Protein AF-A0AAT9UXU9-F1 (afdb_monomer_lite)

Sequence (93 aa):
ASSENEQYEFSLKNYRASVRGFMQVGSGATANIVSLPAALQPVSPGGRYTALLLGSTGFVNSHISVTDHIRVQDGTLPAGTQFVSLSGLEWDY

Radius of gyration: 12.68 Å; chains: 1; bounding box: 34×31×34 Å

Foldseek 3Di:
DPPPFDQKDWDDDPQKIAMFDKGFADPPRWQFGFFDDPVRFAPDWDDWDWKWFQFPVGIDIFIWTGGSGTGGPVRGDPPRTGMIGRHPDMHGD

Secondary structure (DSSP, 8-state):
---TTEEEEEEEETTEEEEEEEEE--TT--SEEEEPPGGGS-SSS-EEEEEEEEETTEEEEEEEEESSEEEETTSSPPTTEEEEE-TTEEEE-

pLDDT: mean 84.59, std 11.26, range [36.88, 92.38]

Structure (mmCIF, N/CA/C/O backbone):
data_AF-A0AAT9UXU9-F1
#
_entry.id   AF-A0AAT9UXU9-F1
#
loop_
_atom_site.group_PDB
_atom_site.id
_atom_site.type_symbol
_atom_site.label_atom_id
_atom_site.label_alt_id
_atom_site.label_comp_id
_atom_site.label_asym_id
_atom_site.label_entity_id
_atom_site.label_seq_id
_atom_site.pdbx_PDB_ins_code
_atom_site.Cartn_x
_atom_site.Cartn_y
_atom_site.Cartn_z
_atom_site.occupancy
_atom_site.B_iso_or_equiv
_atom_site.auth_seq_id
_atom_site.auth_comp_id
_atom_site.auth_asym_id
_atom_site.auth_atom_id
_atom_site.pdbx_PDB_model_num
ATOM 1 N N . ALA A 1 1 ? 10.261 20.868 3.452 1.00 36.88 1 ALA A N 1
ATOM 2 C CA . ALA A 1 1 ? 10.314 20.829 1.981 1.00 36.88 1 ALA A CA 1
ATOM 3 C C . ALA A 1 1 ? 9.070 20.088 1.530 1.00 36.88 1 ALA A C 1
ATOM 5 O O . ALA A 1 1 ? 8.897 18.955 1.953 1.00 36.88 1 ALA A O 1
ATOM 6 N N . SER A 1 2 ? 8.152 20.760 0.835 1.00 41.56 2 SER A N 1
ATOM 7 C CA . SER A 1 2 ? 6.955 20.123 0.282 1.00 41.56 2 SER A CA 1
ATOM 8 C C . SER A 1 2 ? 7.394 19.092 -0.754 1.00 41.56 2 SER A C 1
ATOM 10 O O . SER A 1 2 ? 8.127 19.424 -1.682 1.00 41.56 2 SER A O 1
ATOM 12 N N . SER A 1 3 ? 7.015 17.845 -0.526 1.00 47.28 3 SER A N 1
ATOM 13 C CA . SER A 1 3 ? 7.384 16.652 -1.274 1.00 47.28 3 SER A CA 1
ATOM 14 C C . SER A 1 3 ? 6.818 16.693 -2.697 1.00 47.28 3 SER A C 1
ATOM 16 O O . SER A 1 3 ? 5.694 16.278 -2.943 1.00 47.28 3 SER A O 1
ATOM 18 N N . GLU A 1 4 ? 7.612 17.149 -3.667 1.00 49.09 4 GLU A N 1
ATOM 19 C CA . GLU A 1 4 ? 7.241 17.163 -5.098 1.00 49.09 4 GLU A CA 1
ATOM 20 C C . GLU A 1 4 ? 6.973 15.757 -5.692 1.00 49.09 4 GLU A C 1
ATOM 22 O O . GLU A 1 4 ? 6.501 15.645 -6.820 1.00 49.09 4 GLU A O 1
ATOM 27 N N . ASN A 1 5 ? 7.206 14.684 -4.922 1.00 57.62 5 ASN A N 1
ATOM 28 C CA . ASN A 1 5 ? 7.059 13.286 -5.346 1.00 57.62 5 ASN A CA 1
ATOM 29 C C . ASN A 1 5 ? 5.819 12.563 -4.776 1.00 57.62 5 ASN A C 1
ATOM 31 O O . ASN A 1 5 ? 5.581 11.407 -5.133 1.00 57.62 5 ASN A O 1
ATOM 35 N N . GLU A 1 6 ? 5.037 13.207 -3.902 1.00 65.50 6 GLU A N 1
ATOM 36 C CA . GLU A 1 6 ? 3.893 12.590 -3.217 1.00 65.50 6 GLU A CA 1
ATOM 37 C C . GLU A 1 6 ? 2.579 13.136 -3.785 1.00 65.50 6 GLU A C 1
ATOM 39 O O . GLU A 1 6 ? 2.105 14.203 -3.401 1.00 65.50 6 GLU A O 1
ATOM 44 N N . GLN A 1 7 ? 1.982 12.398 -4.722 1.00 84.31 7 GLN A N 1
ATOM 45 C CA . GLN A 1 7 ? 0.674 12.725 -5.300 1.00 84.31 7 GLN A CA 1
ATOM 46 C C . GLN A 1 7 ? -0.378 11.730 -4.817 1.00 84.31 7 GLN A C 1
ATOM 48 O O . GLN A 1 7 ? -1.097 11.119 -5.612 1.00 84.31 7 GLN A O 1
ATOM 53 N N . TYR A 1 8 ? -0.432 11.530 -3.501 1.00 88.94 8 TYR A N 1
ATOM 54 C CA . TYR A 1 8 ? -1.416 10.669 -2.864 1.00 88.94 8 TYR A CA 1
ATOM 55 C C . TYR A 1 8 ? -2.045 11.327 -1.640 1.00 88.94 8 TYR A C 1
ATOM 57 O O . TYR A 1 8 ? -1.461 12.194 -0.995 1.00 88.94 8 TYR A O 1
ATOM 65 N N . GLU A 1 9 ? -3.247 10.874 -1.309 1.00 90.56 9 GLU A N 1
ATOM 66 C CA . GLU A 1 9 ? -4.022 11.355 -0.174 1.00 90.56 9 GLU A CA 1
ATOM 67 C C . GLU A 1 9 ? -4.597 10.168 0.598 1.00 90.56 9 GLU A C 1
ATOM 69 O O . GLU A 1 9 ? -5.136 9.227 0.005 1.00 90.56 9 GLU A O 1
ATOM 74 N N . PHE A 1 10 ? -4.491 10.229 1.926 1.00 90.50 10 PHE A N 1
ATOM 75 C CA . PHE A 1 10 ? -5.171 9.303 2.823 1.00 90.50 10 PHE A CA 1
ATOM 76 C C . PHE A 1 10 ? -6.547 9.841 3.198 1.00 90.50 10 PHE A C 1
ATOM 78 O O . PHE A 1 10 ? -6.721 11.026 3.466 1.00 90.50 10 PHE A O 1
ATOM 85 N N . SER A 1 11 ? -7.530 8.954 3.275 1.00 90.69 11 SER A N 1
ATOM 86 C CA . SER A 1 11 ? -8.883 9.282 3.712 1.00 90.69 11 SER A CA 1
ATOM 87 C C . SER A 1 11 ? -9.380 8.258 4.718 1.00 90.69 11 SER A C 1
ATOM 89 O O . SER A 1 11 ? -9.163 7.057 4.550 1.00 90.69 11 SER A O 1
ATOM 91 N N . LEU A 1 12 ? -10.085 8.745 5.738 1.00 90.31 12 LEU A N 1
ATOM 92 C CA . LEU A 1 12 ? -10.680 7.935 6.796 1.00 90.31 12 LEU A CA 1
ATOM 93 C C . LEU A 1 12 ? -12.194 8.083 6.779 1.00 90.31 12 LEU A C 1
ATOM 95 O O . LEU A 1 12 ? -12.722 9.195 6.841 1.00 90.31 12 LEU A O 1
ATOM 99 N N . LYS A 1 13 ? -12.903 6.958 6.725 1.00 90.69 13 LYS A N 1
ATOM 100 C CA . LYS A 1 13 ? -14.362 6.937 6.809 1.00 90.69 13 LYS A CA 1
ATOM 101 C C . LYS A 1 13 ? -14.831 5.648 7.464 1.00 90.69 13 LYS A C 1
ATOM 103 O O . LYS A 1 13 ? -14.531 4.573 6.969 1.00 90.69 13 LYS A O 1
ATOM 108 N N . ASN A 1 14 ? -15.622 5.755 8.533 1.00 89.81 14 ASN A N 1
ATOM 109 C CA . ASN A 1 14 ? -16.246 4.608 9.208 1.00 89.81 14 ASN A CA 1
ATOM 110 C C . ASN A 1 14 ? -15.249 3.482 9.561 1.00 89.81 14 ASN A C 1
ATOM 112 O O . ASN A 1 14 ? -15.499 2.333 9.215 1.00 89.81 14 ASN A O 1
ATOM 116 N N . TYR A 1 15 ? -14.124 3.810 10.210 1.00 88.44 15 TYR A N 1
ATOM 117 C CA . TYR A 1 15 ? -13.050 2.855 10.566 1.00 88.44 15 TYR A CA 1
ATOM 118 C C . TYR A 1 15 ? -12.322 2.209 9.379 1.00 88.44 15 TYR A C 1
ATOM 120 O O . TYR A 1 15 ? -11.539 1.281 9.548 1.00 88.44 15 TYR A O 1
ATOM 128 N N . ARG A 1 16 ? -12.539 2.735 8.171 1.00 90.38 16 ARG A N 1
ATOM 129 C CA . ARG A 1 16 ? -11.853 2.307 6.958 1.00 90.38 16 ARG A CA 1
ATOM 130 C C . ARG A 1 16 ? -10.921 3.405 6.478 1.00 90.38 16 ARG A C 1
ATOM 132 O O . ARG A 1 16 ? -11.353 4.525 6.182 1.00 90.38 16 ARG A O 1
ATOM 139 N N . ALA A 1 17 ? -9.642 3.074 6.430 1.00 91.88 17 ALA A N 1
ATOM 140 C CA . ALA A 1 17 ? -8.613 3.877 5.810 1.00 91.88 17 ALA A CA 1
ATOM 141 C C . ALA A 1 17 ? -8.562 3.546 4.319 1.00 91.88 17 ALA A C 1
ATOM 143 O O . ALA A 1 17 ? -8.787 2.413 3.892 1.00 91.88 17 ALA A O 1
ATOM 144 N N . SER A 1 18 ? -8.279 4.557 3.515 1.00 91.00 18 SER A N 1
ATOM 145 C CA . SER A 1 18 ? -8.087 4.415 2.080 1.00 91.00 18 SER A CA 1
ATOM 146 C C . SER A 1 18 ? -6.994 5.358 1.620 1.00 91.00 18 SER A C 1
ATOM 148 O O . SER A 1 18 ? -6.769 6.403 2.234 1.00 91.00 18 SER A O 1
ATOM 150 N N . VAL A 1 19 ? -6.328 4.997 0.532 1.00 91.50 19 VAL A N 1
ATOM 151 C CA . VAL A 1 19 ? -5.383 5.882 -0.146 1.00 91.50 19 VAL A CA 1
ATOM 152 C C . VAL A 1 19 ? -5.728 5.969 -1.625 1.00 91.50 19 VAL A C 1
ATOM 154 O O . VAL A 1 19 ? -6.190 5.010 -2.253 1.00 91.50 19 VAL A O 1
ATOM 157 N N . ARG A 1 20 ? -5.562 7.166 -2.179 1.00 90.94 20 ARG A N 1
ATOM 158 C CA . ARG A 1 20 ? -5.772 7.452 -3.597 1.00 90.94 20 ARG A CA 1
ATOM 159 C C . ARG A 1 20 ? -4.615 8.259 -4.138 1.00 90.94 20 ARG A C 1
ATOM 161 O O . ARG A 1 20 ? -4.014 9.031 -3.405 1.00 90.94 20 ARG A O 1
ATOM 168 N N . GLY A 1 21 ? -4.338 8.078 -5.423 1.00 90.50 21 GLY A N 1
ATOM 169 C CA . GLY A 1 21 ? -3.242 8.737 -6.120 1.00 90.50 21 GLY A CA 1
ATOM 170 C C . GLY A 1 21 ? -2.096 7.789 -6.451 1.00 90.50 21 GLY A C 1
ATOM 171 O O . GLY A 1 21 ? -2.296 6.578 -6.620 1.00 90.50 21 GLY A O 1
ATOM 172 N N . PHE A 1 22 ? -0.906 8.360 -6.588 1.00 89.25 22 PHE A N 1
ATOM 173 C CA . PHE A 1 22 ? 0.298 7.651 -6.990 1.00 89.25 22 PHE A CA 1
ATOM 174 C C . PHE A 1 22 ? 1.537 8.171 -6.269 1.00 89.25 22 PHE A C 1
ATOM 176 O O . PHE A 1 22 ? 1.615 9.323 -5.846 1.00 89.25 22 PHE A O 1
ATOM 183 N N . MET A 1 23 ? 2.519 7.287 -6.155 1.00 89.69 23 MET A N 1
ATOM 184 C CA . MET A 1 23 ? 3.833 7.597 -5.616 1.00 89.69 23 MET A CA 1
ATOM 185 C C . MET A 1 23 ? 4.867 7.496 -6.729 1.00 89.69 23 MET A C 1
ATOM 187 O O . MET A 1 23 ? 4.935 6.469 -7.414 1.00 89.69 23 MET A O 1
ATOM 191 N N . GLN A 1 24 ? 5.673 8.543 -6.906 1.00 88.25 24 GLN A N 1
ATOM 192 C CA . GLN A 1 24 ? 6.837 8.469 -7.779 1.00 88.25 24 GLN A CA 1
ATOM 193 C C . GLN A 1 24 ? 7.985 7.777 -7.046 1.00 88.25 24 GLN A C 1
ATOM 195 O O . GLN A 1 24 ? 8.351 8.120 -5.923 1.00 88.25 24 GLN A O 1
ATOM 200 N N . VAL A 1 25 ? 8.564 6.785 -7.705 1.00 83.19 25 VAL A N 1
ATOM 201 C CA . VAL A 1 25 ? 9.638 5.951 -7.183 1.00 83.19 25 VAL A CA 1
ATOM 202 C C . VAL A 1 25 ? 10.972 6.592 -7.562 1.00 83.19 25 VAL A C 1
ATOM 204 O O . VAL A 1 25 ? 11.317 6.689 -8.739 1.00 83.19 25 VAL A O 1
ATOM 207 N N . GLY A 1 26 ? 11.714 7.067 -6.561 1.00 72.56 26 GLY A N 1
ATOM 208 C CA . GLY A 1 26 ? 13.048 7.644 -6.748 1.00 72.56 26 GLY A CA 1
ATOM 209 C C . GLY A 1 26 ? 14.136 6.593 -7.006 1.00 72.56 26 GLY A C 1
ATOM 210 O O . GLY A 1 26 ? 13.936 5.390 -6.820 1.00 72.56 26 GLY A O 1
ATOM 211 N N . SER A 1 27 ? 15.331 7.045 -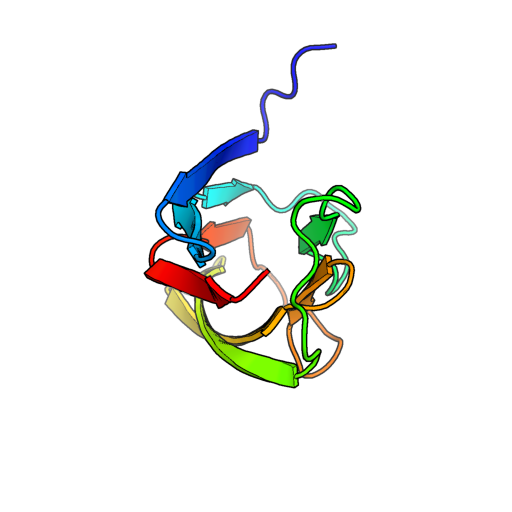7.394 1.00 63.34 27 SER A N 1
ATOM 212 C CA . SER A 1 27 ? 16.507 6.173 -7.479 1.00 63.34 27 SER A CA 1
ATOM 213 C C . SER A 1 27 ? 16.849 5.601 -6.094 1.00 63.34 27 SER A C 1
ATOM 215 O O . SER A 1 27 ? 16.991 6.339 -5.123 1.00 63.34 27 SER A O 1
ATOM 217 N N . GLY A 1 28 ? 16.961 4.272 -5.992 1.00 63.50 28 GLY A N 1
ATOM 218 C CA . GLY A 1 28 ? 17.210 3.578 -4.719 1.00 63.50 28 GLY A CA 1
ATOM 219 C C . GLY A 1 28 ? 15.954 3.219 -3.919 1.00 63.50 28 GLY A C 1
ATOM 220 O O . GLY A 1 28 ? 16.063 2.853 -2.750 1.00 63.50 28 GLY A O 1
ATOM 221 N N . ALA A 1 29 ? 14.768 3.313 -4.525 1.00 70.31 29 ALA A N 1
ATOM 222 C CA . ALA A 1 29 ? 13.536 2.907 -3.871 1.00 70.31 29 ALA A CA 1
ATOM 223 C C . ALA A 1 29 ? 13.555 1.441 -3.425 1.00 70.31 29 ALA A C 1
ATOM 225 O O . ALA A 1 29 ? 14.042 0.544 -4.116 1.00 70.31 29 ALA A O 1
ATOM 226 N N . THR A 1 30 ? 12.984 1.222 -2.247 1.00 82.12 30 THR A N 1
ATOM 227 C CA . THR A 1 30 ? 12.848 -0.099 -1.640 1.00 82.12 30 THR A CA 1
ATOM 228 C C . THR A 1 30 ? 11.447 -0.650 -1.893 1.00 82.12 30 THR A C 1
ATOM 230 O O . THR A 1 30 ? 10.586 0.030 -2.450 1.00 82.12 30 THR A O 1
ATOM 233 N N . ALA A 1 3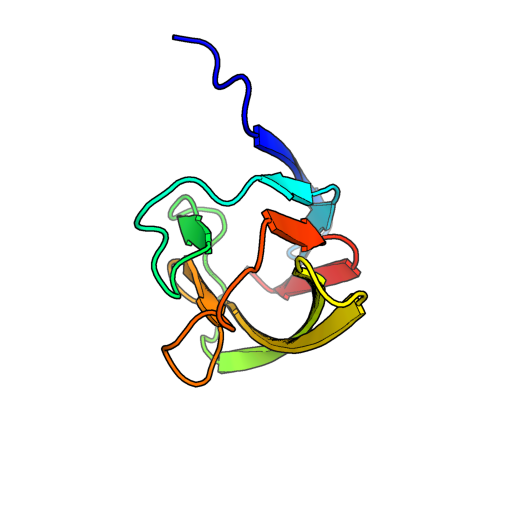1 ? 11.184 -1.880 -1.452 1.00 86.25 31 ALA A N 1
ATOM 234 C CA . ALA A 1 31 ? 9.826 -2.409 -1.468 1.00 86.25 31 ALA A CA 1
ATOM 235 C C . ALA A 1 31 ? 8.865 -1.664 -0.535 1.00 86.25 31 ALA A C 1
ATOM 237 O O . ALA A 1 31 ? 7.661 -1.816 -0.715 1.00 86.25 31 ALA A O 1
ATOM 238 N N . ASN A 1 32 ? 9.359 -0.865 0.421 1.00 89.94 32 ASN A N 1
ATOM 239 C CA . ASN A 1 32 ? 8.534 0.026 1.233 1.00 89.94 32 ASN A CA 1
ATOM 240 C C . ASN A 1 32 ? 8.260 1.309 0.440 1.00 89.94 32 ASN A C 1
ATOM 242 O O . ASN A 1 32 ? 9.169 2.102 0.198 1.00 89.94 32 ASN A O 1
ATOM 246 N N . ILE A 1 33 ? 7.007 1.479 0.026 1.00 89.12 33 ILE A N 1
ATOM 247 C CA . ILE A 1 33 ? 6.573 2.519 -0.914 1.00 89.12 33 ILE A CA 1
ATOM 248 C C . ILE A 1 33 ? 6.150 3.767 -0.142 1.00 89.12 33 ILE A C 1
ATOM 250 O O . ILE A 1 33 ? 6.572 4.870 -0.473 1.00 89.12 33 ILE A O 1
ATOM 254 N N . VAL A 1 34 ? 5.335 3.580 0.900 1.00 89.31 34 VAL A N 1
ATOM 255 C CA . VAL A 1 34 ? 4.831 4.658 1.758 1.00 89.31 34 VAL A CA 1
ATOM 256 C C . VAL A 1 34 ? 4.828 4.192 3.209 1.00 89.31 34 VAL A C 1
ATOM 258 O O . VAL A 1 34 ? 4.338 3.102 3.505 1.00 89.31 34 VAL A O 1
ATOM 261 N N . SER A 1 35 ? 5.348 5.013 4.118 1.00 89.19 35 SER A N 1
ATOM 262 C CA . SER A 1 35 ? 5.215 4.793 5.562 1.00 89.19 35 SER A CA 1
ATOM 263 C C . SER A 1 35 ? 3.852 5.273 6.046 1.00 89.19 35 SER A C 1
ATOM 265 O O . SER A 1 35 ? 3.420 6.374 5.704 1.00 89.19 35 SER A O 1
ATOM 267 N N . LEU A 1 36 ? 3.173 4.461 6.857 1.00 89.38 36 LEU A N 1
ATOM 268 C CA . LEU A 1 36 ? 1.877 4.824 7.416 1.00 89.38 36 LEU A CA 1
ATOM 269 C C . LEU A 1 36 ? 2.035 5.483 8.793 1.00 89.38 36 LEU A C 1
ATOM 271 O O . LEU A 1 36 ? 2.724 4.941 9.664 1.00 89.38 36 LEU A O 1
ATOM 275 N N . PRO A 1 37 ? 1.361 6.622 9.041 1.00 87.56 37 PRO A N 1
ATOM 276 C CA . PRO A 1 37 ? 1.168 7.135 10.391 1.00 87.56 37 PRO A CA 1
ATOM 277 C C . PRO A 1 37 ? 0.554 6.064 11.296 1.00 87.56 37 PRO A C 1
ATOM 279 O O . PRO A 1 37 ? -0.310 5.313 10.854 1.00 87.56 37 PRO A O 1
ATOM 282 N N . ALA A 1 38 ? 0.930 6.037 12.579 1.00 86.62 38 ALA A N 1
ATOM 283 C CA . ALA A 1 38 ? 0.420 5.048 13.538 1.00 86.62 38 ALA A CA 1
ATOM 284 C C . ALA A 1 38 ? -1.120 4.993 13.594 1.00 86.62 38 ALA A C 1
ATOM 286 O O . ALA A 1 38 ? -1.696 3.920 13.708 1.00 86.62 38 ALA A O 1
ATOM 287 N N . ALA A 1 39 ? -1.785 6.142 13.438 1.00 85.12 39 ALA A N 1
ATOM 288 C CA . ALA A 1 39 ? -3.245 6.252 13.418 1.00 85.12 39 ALA A CA 1
ATOM 289 C C . ALA A 1 39 ? -3.918 5.669 12.159 1.00 85.12 39 ALA A C 1
ATOM 291 O O . ALA A 1 39 ? -5.140 5.623 12.107 1.00 85.12 39 ALA A O 1
ATOM 292 N N . LEU A 1 40 ? -3.143 5.287 11.139 1.00 88.50 40 LEU A N 1
ATOM 293 C CA . LEU A 1 40 ? -3.614 4.682 9.890 1.00 88.50 40 LEU A CA 1
ATOM 294 C C . LEU A 1 40 ? -3.143 3.233 9.733 1.00 88.50 40 LEU A C 1
ATOM 296 O O . LEU A 1 40 ? -3.350 2.648 8.673 1.00 88.50 40 LEU A O 1
ATOM 300 N N . GLN A 1 41 ? -2.471 2.657 10.728 1.00 91.00 41 GLN A N 1
ATOM 301 C CA . GLN A 1 41 ? -2.025 1.269 10.645 1.00 91.00 41 GLN A CA 1
ATOM 302 C C . GLN A 1 41 ? -3.229 0.327 10.765 1.00 91.00 41 GLN A C 1
ATOM 304 O O . GLN A 1 41 ? -4.129 0.601 11.553 1.00 91.00 41 GLN A O 1
ATOM 309 N N . PRO A 1 42 ? -3.276 -0.770 9.994 1.00 90.25 42 PRO A N 1
ATOM 310 C CA . PRO A 1 42 ? -4.403 -1.686 10.027 1.00 90.25 42 PRO A CA 1
ATOM 311 C C . PRO A 1 42 ? -4.493 -2.425 11.366 1.00 90.25 42 PRO A C 1
ATOM 313 O O . PRO A 1 42 ? -3.474 -2.869 11.899 1.00 90.25 42 PRO A O 1
ATOM 316 N N . VAL A 1 43 ? -5.719 -2.661 11.852 1.00 85.56 43 VAL A N 1
ATOM 317 C CA . VAL A 1 43 ? -5.978 -3.448 13.081 1.00 85.56 43 VAL A CA 1
ATOM 318 C C . VAL A 1 43 ? -5.410 -4.865 12.967 1.00 85.56 43 VAL A C 1
ATOM 320 O O . VAL A 1 43 ? -4.925 -5.439 13.942 1.00 85.56 43 VAL A O 1
ATOM 323 N N . SER A 1 44 ? -5.462 -5.439 11.761 1.00 81.25 44 SER A N 1
ATOM 324 C CA . SER A 1 44 ? -4.878 -6.739 11.447 1.00 81.25 44 SER A CA 1
ATOM 325 C C . SER A 1 44 ? -3.914 -6.605 10.262 1.00 81.25 44 SER A C 1
ATOM 327 O O . SER A 1 44 ? -4.358 -6.380 9.132 1.00 81.25 44 SER A O 1
ATOM 329 N N . PRO A 1 45 ? -2.593 -6.721 10.485 1.00 72.81 45 PRO A N 1
ATOM 330 C CA . PRO A 1 45 ? -1.623 -6.679 9.401 1.00 72.81 45 PRO A CA 1
ATOM 331 C C . PRO A 1 45 ? -1.771 -7.911 8.500 1.00 72.81 45 PRO A C 1
ATOM 333 O O . PRO A 1 45 ? -1.924 -9.032 8.984 1.00 72.81 45 PRO A O 1
ATOM 336 N N . GLY A 1 46 ? -1.665 -7.715 7.182 1.00 65.44 46 GLY A N 1
ATOM 337 C CA . GLY A 1 46 ? -1.642 -8.825 6.217 1.00 65.44 46 GLY A CA 1
ATOM 338 C C . GLY A 1 46 ? -2.761 -8.841 5.176 1.00 65.44 46 GLY A C 1
ATOM 339 O O . GLY A 1 46 ? -2.887 -9.830 4.451 1.00 65.44 46 GLY A O 1
ATOM 340 N N . GLY A 1 47 ? -3.539 -7.761 5.047 1.00 73.50 47 GLY A N 1
ATOM 341 C CA . GLY A 1 47 ? -4.399 -7.570 3.880 1.00 73.50 47 GLY A CA 1
ATOM 342 C C . GLY A 1 47 ? -3.581 -7.686 2.587 1.00 73.50 47 GLY A C 1
ATOM 343 O O . GLY A 1 47 ? -2.528 -7.055 2.453 1.00 73.50 47 GLY A O 1
ATOM 344 N N . ARG A 1 48 ? -4.037 -8.534 1.656 1.00 78.06 48 ARG A N 1
ATOM 345 C CA . ARG A 1 48 ? -3.426 -8.692 0.332 1.00 78.06 48 ARG A CA 1
ATOM 346 C C . ARG A 1 48 ? -4.152 -7.809 -0.660 1.00 78.06 48 ARG A C 1
ATOM 348 O O . ARG A 1 48 ? -5.324 -8.029 -0.955 1.00 78.06 48 ARG A O 1
ATOM 355 N N . TYR A 1 49 ? -3.418 -6.859 -1.206 1.00 89.12 49 TYR A N 1
ATOM 356 C CA . TYR A 1 49 ? -3.917 -5.928 -2.199 1.00 89.12 49 TYR A CA 1
ATOM 357 C C . TYR A 1 49 ? -3.180 -6.112 -3.514 1.00 89.12 49 TYR A C 1
ATOM 359 O O . TYR A 1 49 ? -2.132 -6.755 -3.573 1.00 89.12 49 TYR A O 1
ATOM 367 N N . THR A 1 50 ? -3.724 -5.538 -4.579 1.00 89.81 50 THR A N 1
ATOM 368 C CA . THR A 1 50 ? -3.029 -5.440 -5.861 1.00 89.81 50 THR A CA 1
ATOM 369 C C . THR A 1 50 ? -2.885 -3.971 -6.202 1.00 89.81 50 THR A C 1
ATOM 371 O O . THR A 1 50 ? -3.875 -3.244 -6.182 1.00 89.81 50 THR A O 1
ATOM 374 N N . ALA A 1 51 ? -1.664 -3.545 -6.506 1.00 90.12 51 ALA A N 1
ATOM 375 C CA . ALA A 1 51 ? -1.393 -2.224 -7.053 1.00 90.12 51 ALA A CA 1
ATOM 376 C C . ALA A 1 51 ? -0.873 -2.340 -8.481 1.00 90.12 51 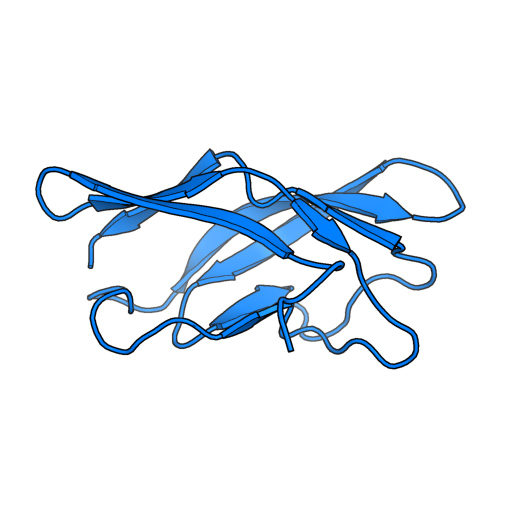ALA A C 1
ATOM 378 O O . ALA A 1 51 ? -0.218 -3.319 -8.849 1.00 90.12 51 ALA A O 1
ATOM 379 N N . LEU A 1 52 ? -1.148 -1.297 -9.257 1.00 91.75 52 LEU A N 1
ATOM 380 C CA . LEU A 1 52 ? -0.590 -1.116 -10.586 1.00 91.75 52 LEU A CA 1
ATOM 381 C C . LEU A 1 52 ? 0.723 -0.341 -10.467 1.00 91.75 52 LEU A C 1
ATOM 383 O O . LEU A 1 52 ? 0.739 0.779 -9.959 1.00 91.75 52 LEU A O 1
ATOM 387 N N . LEU A 1 53 ? 1.809 -0.918 -10.960 1.00 91.31 53 LEU A N 1
ATOM 388 C CA . LEU A 1 53 ? 3.104 -0.265 -11.078 1.00 91.31 53 LEU A CA 1
ATOM 389 C C . LEU A 1 53 ? 3.350 0.088 -12.537 1.00 91.31 53 LEU A C 1
ATOM 391 O O . LEU A 1 53 ? 3.094 -0.718 -13.429 1.00 91.31 53 LEU A O 1
ATOM 395 N N . LEU A 1 54 ? 3.852 1.290 -12.781 1.00 89.94 54 LEU A N 1
ATOM 396 C CA . LEU A 1 54 ? 4.310 1.720 -14.092 1.00 89.94 54 LEU A CA 1
ATOM 397 C C . LEU A 1 54 ? 5.833 1.696 -14.086 1.00 89.94 54 LEU A C 1
ATOM 399 O O . LEU A 1 54 ? 6.465 2.442 -13.335 1.00 89.94 54 LEU A O 1
ATOM 403 N N . GLY A 1 55 ? 6.408 0.827 -14.911 1.00 86.56 55 GLY A N 1
ATOM 404 C CA . GLY A 1 55 ? 7.839 0.771 -15.161 1.00 86.56 55 GLY A CA 1
ATOM 405 C C . GLY A 1 55 ? 8.202 1.165 -16.588 1.00 86.56 55 GLY A C 1
ATOM 406 O O . GLY A 1 55 ? 7.341 1.460 -17.415 1.00 86.56 55 GLY A O 1
ATOM 407 N N . SER A 1 56 ? 9.497 1.115 -16.894 1.00 82.50 56 SER A N 1
ATOM 408 C CA . SER A 1 56 ? 10.042 1.468 -18.213 1.00 82.50 56 SER A CA 1
ATOM 409 C C . SER A 1 56 ? 9.499 0.627 -19.376 1.00 82.50 56 SER A C 1
ATOM 411 O O . SER A 1 56 ? 9.512 1.082 -20.516 1.00 82.50 56 SER A O 1
ATOM 413 N N . THR A 1 57 ? 9.024 -0.591 -19.105 1.00 83.88 57 THR A N 1
ATOM 414 C CA . THR A 1 57 ? 8.476 -1.522 -20.104 1.00 83.88 57 THR A CA 1
ATOM 415 C C . THR A 1 57 ? 6.947 -1.524 -20.168 1.00 83.88 57 THR A C 1
ATOM 417 O O . THR A 1 57 ? 6.380 -2.198 -21.027 1.00 83.88 57 THR A O 1
ATOM 420 N N . GLY A 1 58 ? 6.272 -0.775 -19.289 1.00 87.75 58 GLY A N 1
ATOM 421 C CA . GLY A 1 58 ? 4.815 -0.704 -19.212 1.00 87.75 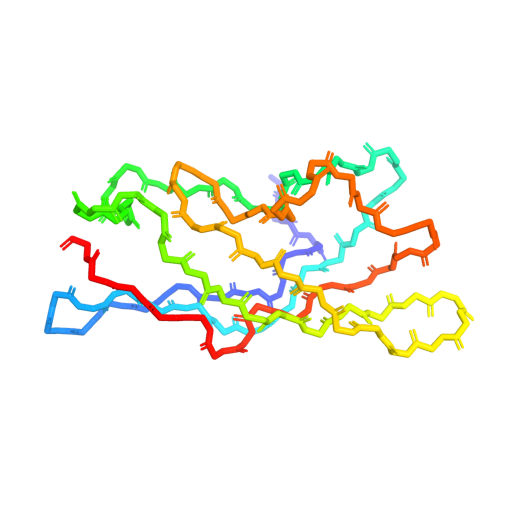58 GLY A CA 1
ATOM 422 C C . GLY A 1 58 ? 4.265 -0.986 -17.814 1.00 87.75 58 GLY A C 1
ATOM 423 O O . GLY A 1 58 ? 4.953 -0.835 -16.803 1.00 87.75 58 GLY A O 1
ATOM 424 N N . PHE A 1 59 ? 2.987 -1.363 -17.763 1.00 89.88 59 PHE A N 1
ATOM 425 C CA . PHE A 1 59 ? 2.271 -1.598 -16.514 1.00 89.88 59 PHE A CA 1
ATOM 426 C C . PHE A 1 59 ? 2.427 -3.035 -16.015 1.00 89.88 59 PHE A C 1
ATOM 428 O O . PHE A 1 59 ? 2.305 -3.989 -16.783 1.00 89.88 59 PHE A O 1
ATOM 435 N N . VAL A 1 60 ? 2.626 -3.186 -14.709 1.00 90.44 60 VAL A N 1
ATOM 436 C CA . VAL A 1 60 ? 2.759 -4.470 -14.018 1.00 90.44 60 VAL A CA 1
ATOM 437 C C . VAL A 1 60 ? 1.865 -4.454 -12.786 1.00 90.44 60 VAL A C 1
ATOM 439 O O . VAL A 1 60 ? 1.879 -3.500 -12.014 1.00 90.44 60 VAL A O 1
ATOM 442 N N . ASN A 1 61 ? 1.089 -5.514 -12.577 1.00 90.38 61 ASN A N 1
ATOM 443 C CA . ASN A 1 61 ? 0.387 -5.705 -11.311 1.00 90.38 61 ASN A CA 1
ATOM 444 C C . ASN A 1 61 ? 1.346 -6.319 -10.292 1.00 90.38 61 ASN A C 1
ATOM 446 O O . ASN A 1 61 ? 2.085 -7.250 -10.617 1.00 90.38 61 ASN A O 1
ATOM 450 N N . SER A 1 62 ? 1.320 -5.854 -9.047 1.00 90.12 62 SER A N 1
ATOM 451 C CA . SER A 1 62 ? 2.014 -6.551 -7.961 1.00 90.12 62 SER A CA 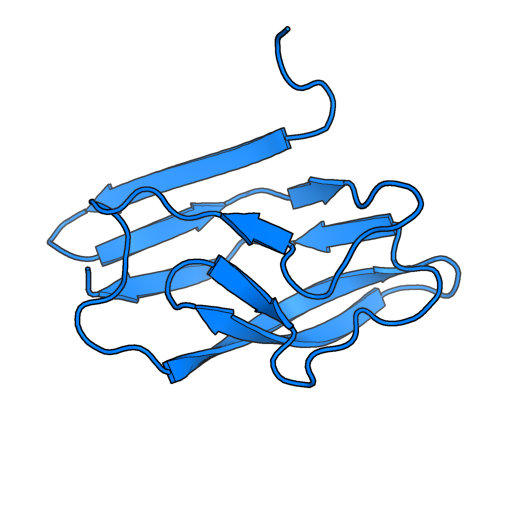1
ATOM 452 C C . SER A 1 62 ? 1.193 -6.596 -6.692 1.00 90.12 62 SER A C 1
ATOM 454 O O . SER A 1 62 ? 0.340 -5.744 -6.430 1.00 90.12 62 SER A O 1
ATOM 456 N N . HIS A 1 63 ? 1.472 -7.629 -5.906 1.00 91.44 63 HIS A N 1
ATOM 457 C CA . HIS A 1 63 ? 0.847 -7.823 -4.617 1.00 91.44 63 HIS A CA 1
ATOM 458 C C . HIS A 1 63 ? 1.449 -6.875 -3.590 1.00 91.44 63 HIS A C 1
ATOM 460 O O . HIS A 1 63 ? 2.669 -6.780 -3.437 1.00 91.44 63 HIS A O 1
ATOM 466 N N . ILE A 1 64 ? 0.568 -6.180 -2.884 1.00 91.25 64 ILE A N 1
ATOM 467 C CA . ILE A 1 64 ? 0.907 -5.193 -1.871 1.00 91.25 64 ILE A CA 1
ATOM 468 C C . ILE A 1 64 ? 0.411 -5.688 -0.520 1.00 91.25 64 ILE A C 1
ATOM 470 O O . ILE A 1 64 ? -0.689 -6.231 -0.398 1.00 91.25 64 ILE A O 1
ATOM 474 N N . SER A 1 65 ? 1.234 -5.480 0.498 1.00 91.62 65 SER A N 1
ATOM 475 C CA . SER A 1 65 ? 0.863 -5.632 1.898 1.00 91.62 65 SER A CA 1
ATOM 476 C C . SER A 1 65 ? 0.761 -4.259 2.545 1.00 91.62 65 SER A C 1
ATOM 478 O O . SER A 1 65 ? 1.598 -3.389 2.296 1.00 91.62 65 SER A O 1
ATOM 480 N N . VAL A 1 66 ? -0.255 -4.096 3.386 1.00 91.44 66 VAL A N 1
ATOM 481 C CA . VAL A 1 66 ? -0.427 -2.916 4.234 1.00 91.44 66 VAL A CA 1
ATOM 482 C C . VAL A 1 66 ? -0.188 -3.341 5.681 1.00 91.44 66 VAL A C 1
ATOM 484 O O . VAL A 1 66 ? -0.869 -4.231 6.195 1.00 91.44 66 VAL A O 1
ATOM 487 N N . THR A 1 67 ? 0.832 -2.754 6.300 1.00 89.94 67 THR A N 1
ATOM 488 C CA . THR A 1 67 ? 1.225 -2.955 7.703 1.00 89.94 67 THR A CA 1
ATOM 489 C C . THR A 1 67 ? 1.493 -1.584 8.335 1.00 89.94 67 THR A C 1
ATOM 491 O O . THR A 1 67 ? 0.675 -0.682 8.230 1.00 89.94 67 THR A O 1
ATOM 494 N N . ASP A 1 68 ? 2.656 -1.379 8.938 1.00 90.00 68 ASP A N 1
ATOM 495 C CA . ASP A 1 68 ? 3.265 -0.072 9.191 1.00 90.00 68 ASP A CA 1
ATOM 496 C C . ASP A 1 68 ? 3.690 0.669 7.902 1.00 90.00 68 ASP A C 1
ATOM 498 O O . ASP A 1 68 ? 3.931 1.875 7.922 1.00 90.00 68 ASP A O 1
ATOM 502 N N . HIS A 1 69 ? 3.757 -0.044 6.775 1.00 91.25 69 HIS A N 1
ATOM 503 C CA . HIS A 1 69 ? 4.054 0.490 5.450 1.00 91.25 69 HIS A CA 1
ATOM 504 C C . HIS A 1 69 ? 3.072 -0.061 4.414 1.00 91.25 69 HIS A C 1
ATOM 506 O O . HIS A 1 69 ? 2.572 -1.179 4.544 1.00 91.25 69 HIS A O 1
ATOM 512 N N . ILE A 1 70 ? 2.869 0.690 3.333 1.00 91.00 70 ILE A N 1
ATOM 513 C CA . ILE A 1 70 ? 2.425 0.126 2.058 1.00 91.00 70 ILE A CA 1
ATOM 514 C C . ILE A 1 70 ? 3.674 -0.399 1.359 1.00 91.00 70 ILE A C 1
ATOM 516 O O . ILE A 1 70 ? 4.579 0.378 1.039 1.00 91.00 70 ILE A O 1
ATOM 520 N N . ARG A 1 71 ? 3.746 -1.713 1.137 1.00 91.25 71 ARG A N 1
ATOM 521 C CA . ARG A 1 71 ? 4.943 -2.348 0.576 1.00 91.25 71 ARG A CA 1
ATOM 522 C C . ARG A 1 71 ? 4.640 -3.472 -0.402 1.00 91.25 71 ARG A C 1
ATOM 524 O O . ARG A 1 71 ? 3.620 -4.146 -0.277 1.00 91.25 71 ARG A O 1
ATOM 531 N N . VAL A 1 72 ? 5.557 -3.729 -1.332 1.00 91.06 72 VAL A N 1
ATOM 532 C CA . VAL A 1 72 ? 5.483 -4.913 -2.202 1.00 91.06 72 VAL A CA 1
ATOM 533 C C . VAL A 1 72 ? 5.672 -6.172 -1.358 1.00 91.06 72 VAL A C 1
ATOM 535 O O . VAL A 1 72 ? 6.624 -6.272 -0.584 1.00 91.06 72 VAL A O 1
ATOM 538 N N . GLN A 1 73 ? 4.756 -7.129 -1.496 1.00 87.44 73 GLN A N 1
ATOM 539 C CA . GLN A 1 73 ? 4.708 -8.323 -0.652 1.00 87.44 73 GLN A CA 1
ATOM 540 C C . GLN A 1 73 ? 5.968 -9.188 -0.790 1.00 87.44 73 GLN A C 1
ATOM 542 O O . GLN A 1 73 ? 6.478 -9.680 0.214 1.00 87.44 73 GLN A O 1
ATOM 547 N N . ASP A 1 74 ? 6.506 -9.304 -2.005 1.00 81.38 74 ASP A N 1
ATOM 548 C CA . ASP A 1 74 ? 7.712 -10.091 -2.299 1.00 81.38 74 ASP A CA 1
ATOM 549 C C . ASP A 1 74 ? 9.009 -9.401 -1.832 1.00 81.38 74 ASP A C 1
ATOM 551 O O . ASP A 1 74 ? 10.114 -9.876 -2.093 1.00 81.38 74 ASP A O 1
ATOM 555 N N . GLY A 1 75 ? 8.900 -8.252 -1.154 1.00 83.56 75 GLY A N 1
ATOM 556 C CA . GLY A 1 75 ? 10.033 -7.537 -0.565 1.00 83.56 75 GLY A CA 1
ATOM 557 C C . GLY A 1 75 ? 10.966 -6.879 -1.582 1.00 83.56 75 GLY A C 1
ATOM 558 O O . GLY A 1 75 ? 11.949 -6.257 -1.185 1.00 83.56 75 GLY A O 1
ATOM 559 N N . THR A 1 76 ? 10.644 -6.954 -2.876 1.00 85.06 76 THR A N 1
ATOM 560 C CA . THR A 1 76 ? 11.428 -6.357 -3.962 1.00 85.06 76 THR A CA 1
ATOM 561 C C . THR A 1 76 ? 10.518 -5.567 -4.890 1.00 85.06 76 THR A C 1
ATOM 563 O O . THR A 1 76 ? 9.505 -6.080 -5.360 1.00 85.06 76 THR A O 1
ATOM 566 N N . LEU A 1 77 ? 10.881 -4.317 -5.173 1.00 86.75 77 LEU A N 1
ATOM 567 C CA . LEU A 1 77 ? 10.201 -3.520 -6.188 1.00 86.75 77 LEU A CA 1
ATOM 568 C C . LEU A 1 77 ? 10.675 -3.969 -7.584 1.00 86.75 77 LEU A C 1
ATOM 570 O O . LEU A 1 77 ? 11.889 -4.065 -7.788 1.00 86.75 77 LEU A O 1
ATOM 574 N N . PRO A 1 78 ? 9.776 -4.234 -8.551 1.00 86.75 78 PRO A N 1
ATOM 575 C CA . PRO A 1 78 ? 10.179 -4.601 -9.905 1.00 86.75 78 PRO A CA 1
ATOM 576 C C . PRO A 1 78 ? 11.150 -3.581 -10.516 1.00 86.75 78 PRO A C 1
ATOM 578 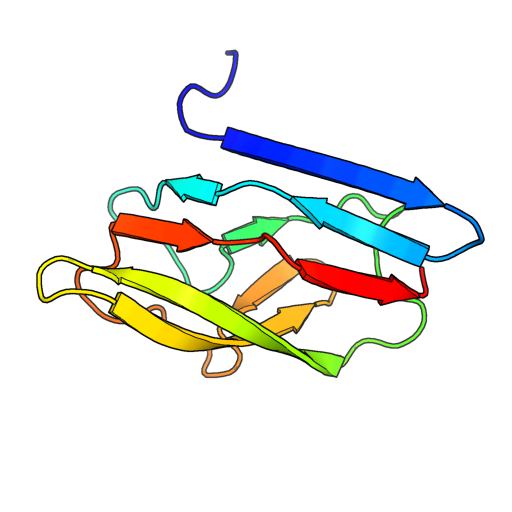O O . PRO A 1 78 ? 10.954 -2.366 -10.402 1.00 86.75 78 PRO A O 1
ATOM 581 N N . ALA A 1 79 ? 12.203 -4.072 -11.171 1.00 84.31 79 ALA A N 1
ATOM 582 C CA . ALA A 1 79 ? 13.232 -3.219 -11.754 1.00 84.31 79 ALA A CA 1
ATOM 583 C C . ALA A 1 79 ? 12.639 -2.259 -12.796 1.00 84.31 79 ALA A C 1
ATOM 585 O O . ALA A 1 79 ? 11.821 -2.646 -13.627 1.00 84.31 79 ALA A O 1
ATOM 586 N N . GLY A 1 80 ? 13.070 -0.998 -12.749 1.00 86.50 80 GLY A N 1
ATOM 587 C CA . GLY A 1 80 ? 12.579 0.035 -13.659 1.00 86.50 80 GLY A CA 1
ATOM 588 C C . GLY A 1 80 ? 11.193 0.581 -13.315 1.00 86.50 80 GLY A C 1
ATOM 589 O O . GLY A 1 80 ? 10.666 1.341 -14.120 1.00 86.50 80 GLY A O 1
ATOM 590 N N . THR A 1 81 ? 10.614 0.236 -12.156 1.00 88.81 81 THR A N 1
ATOM 591 C CA . THR A 1 81 ? 9.408 0.903 -11.636 1.00 88.81 81 THR A CA 1
ATOM 592 C C . THR A 1 81 ? 9.675 2.396 -11.448 1.00 88.81 81 THR A C 1
ATOM 594 O O . THR A 1 81 ? 10.640 2.779 -10.793 1.00 88.81 81 THR A O 1
ATOM 597 N N . GLN A 1 82 ? 8.795 3.229 -11.996 1.00 89.44 82 GLN A N 1
ATOM 598 C CA . GLN A 1 82 ? 8.844 4.690 -11.902 1.00 89.44 82 GLN A CA 1
ATOM 599 C C . GLN A 1 82 ? 7.681 5.246 -11.083 1.00 89.44 82 GLN A C 1
ATOM 601 O O . GLN A 1 82 ? 7.852 6.235 -10.375 1.00 89.44 82 GLN A O 1
ATOM 606 N N . PHE A 1 83 ? 6.512 4.605 -11.148 1.00 90.31 83 PHE A N 1
ATOM 607 C CA . PHE A 1 83 ? 5.336 5.014 -10.387 1.00 90.31 83 PHE A CA 1
ATOM 608 C C . PHE A 1 83 ? 4.603 3.811 -9.804 1.00 90.31 83 PHE A C 1
ATOM 610 O O . PHE A 1 83 ? 4.546 2.743 -10.416 1.00 90.31 83 PHE A O 1
ATOM 617 N N . VAL A 1 84 ? 3.986 4.016 -8.645 1.00 91.25 84 VAL A N 1
ATOM 618 C CA . VAL A 1 84 ? 3.070 3.061 -8.015 1.00 91.25 84 VAL A CA 1
ATOM 619 C C . VAL A 1 84 ? 1.717 3.728 -7.851 1.00 91.25 84 VAL A C 1
ATOM 621 O O . VAL A 1 84 ? 1.611 4.752 -7.181 1.00 91.25 84 VAL A O 1
ATOM 624 N N . SER A 1 85 ? 0.674 3.141 -8.428 1.00 92.38 85 SER A N 1
ATOM 625 C CA . SER A 1 85 ? -0.699 3.527 -8.122 1.00 92.38 85 SER A CA 1
ATOM 626 C C . SER A 1 85 ? -1.082 2.987 -6.751 1.00 92.38 85 SER A C 1
ATOM 628 O O . SER A 1 85 ? -1.071 1.779 -6.525 1.00 92.38 85 SER A O 1
ATOM 630 N N . LEU A 1 86 ? -1.457 3.886 -5.848 1.00 91.12 86 LEU A N 1
ATOM 631 C CA . LEU A 1 86 ? -1.996 3.540 -4.533 1.00 91.12 86 LEU A CA 1
ATOM 632 C C . LEU A 1 86 ? -3.528 3.511 -4.547 1.00 91.12 86 LEU A C 1
ATOM 634 O O . LEU A 1 86 ? -4.167 3.167 -3.560 1.00 91.12 86 LEU A O 1
ATOM 638 N N . SER A 1 87 ? -4.135 3.882 -5.672 1.00 88.88 87 SER A N 1
ATOM 639 C CA . SER A 1 87 ? -5.580 4.027 -5.782 1.00 88.88 87 SER A CA 1
ATOM 640 C C . SER A 1 87 ? -6.302 2.693 -5.621 1.00 88.88 87 SER A C 1
ATOM 642 O O . SER A 1 87 ? -6.005 1.729 -6.322 1.00 88.88 87 SER A O 1
ATOM 644 N N . GLY A 1 88 ? -7.294 2.672 -4.728 1.00 83.81 88 GLY A N 1
ATOM 645 C CA . GLY A 1 88 ? -8.136 1.498 -4.475 1.00 83.81 88 GLY A CA 1
ATOM 646 C C . GLY A 1 88 ? -7.637 0.595 -3.346 1.00 83.81 88 GLY A C 1
ATOM 647 O O . GLY A 1 88 ? -8.254 -0.434 -3.080 1.00 83.81 88 GLY A O 1
ATOM 648 N N . LEU A 1 89 ? -6.554 0.978 -2.662 1.00 90.31 89 LEU A N 1
ATOM 649 C CA . LEU A 1 89 ? -6.135 0.335 -1.422 1.00 90.31 89 LEU A CA 1
ATOM 650 C C . LEU A 1 89 ? -7.018 0.826 -0.271 1.00 90.31 89 LEU A C 1
ATOM 652 O O . LEU A 1 89 ? -7.086 2.028 -0.003 1.00 90.31 89 LEU A O 1
ATOM 656 N N . GLU A 1 90 ? -7.679 -0.109 0.409 1.00 91.38 90 GLU A N 1
ATOM 657 C CA . GLU A 1 90 ? -8.561 0.175 1.541 1.00 91.38 90 GLU A CA 1
ATOM 658 C C . GLU A 1 90 ? -8.399 -0.886 2.635 1.00 91.38 90 GLU A C 1
ATOM 660 O O . GLU A 1 90 ? -8.366 -2.082 2.346 1.00 91.38 90 GLU A O 1
ATOM 665 N N . TRP A 1 91 ? -8.318 -0.471 3.894 1.00 91.56 91 TRP A N 1
ATOM 666 C CA . TRP A 1 91 ? -8.137 -1.375 5.030 1.00 91.56 91 TRP A CA 1
ATOM 667 C C . TRP A 1 91 ? -8.862 -0.868 6.269 1.00 91.56 91 TRP A C 1
ATOM 669 O O . TRP A 1 91 ? -9.117 0.328 6.409 1.00 91.56 91 TRP A O 1
ATOM 679 N N . ASP A 1 92 ? -9.180 -1.789 7.170 1.00 90.50 92 ASP A N 1
ATOM 680 C CA . ASP A 1 92 ? -9.729 -1.450 8.479 1.00 90.50 92 ASP A CA 1
ATOM 681 C C . ASP A 1 92 ? -8.574 -1.044 9.412 1.00 90.50 92 ASP A C 1
ATOM 683 O O . ASP A 1 92 ? -7.559 -1.751 9.472 1.00 90.50 92 ASP A O 1
ATOM 687 N N . TYR A 1 93 ? -8.705 0.097 10.100 1.00 82.25 93 TYR A N 1
ATOM 688 C CA . TYR A 1 93 ? -7.666 0.708 10.951 1.00 82.25 93 TYR A CA 1
ATOM 689 C C . TYR A 1 93 ? -8.127 0.910 12.400 1.00 82.25 93 TYR A C 1
ATOM 691 O O . TYR A 1 93 ? -9.351 1.061 12.626 1.00 82.25 93 TYR A O 1
#